Protein AF-A0A524Q661-F1 (afdb_monomer_lite)

Foldseek 3Di:
DADEFFDFADAQVNHDDQWGQDPRTTHGDPVVCVVLQAEWPAFDDAQVSHPDQWGFDADPVRTTTTDDD

Structure (mmCIF, N/CA/C/O backbone):
data_AF-A0A524Q661-F1
#
_entry.id   AF-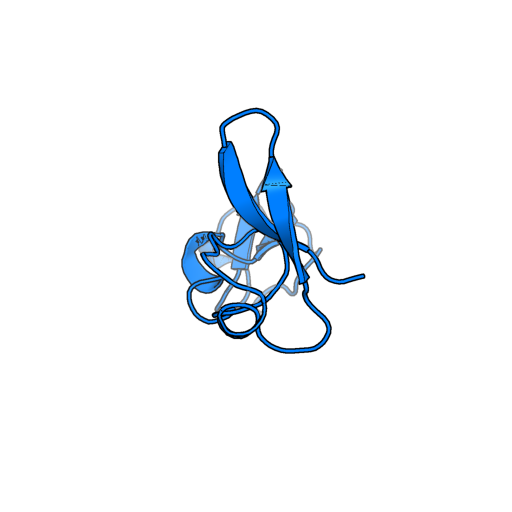A0A524Q661-F1
#
loop_
_atom_site.group_PDB
_atom_site.id
_atom_site.type_symbol
_atom_site.label_atom_id
_atom_site.label_alt_id
_atom_site.label_comp_id
_atom_site.label_asym_id
_atom_site.label_entity_id
_atom_site.label_seq_id
_atom_site.pdbx_PDB_ins_code
_atom_site.Cartn_x
_atom_site.Cartn_y
_atom_site.Cartn_z
_atom_site.occupancy
_atom_site.B_iso_or_equiv
_atom_site.auth_seq_id
_atom_site.auth_comp_id
_atom_site.auth_asym_id
_atom_site.auth_atom_id
_atom_site.pdbx_PDB_model_num
ATOM 1 N N . MET A 1 1 ? -7.388 -21.146 -15.341 1.00 58.12 1 MET A N 1
ATOM 2 C CA . MET A 1 1 ? -7.947 -19.781 -15.412 1.00 58.12 1 MET A CA 1
ATOM 3 C C . MET A 1 1 ? -7.675 -19.146 -14.068 1.00 58.12 1 MET A C 1
ATOM 5 O O . MET A 1 1 ? -8.142 -19.687 -13.076 1.00 58.12 1 MET A O 1
ATOM 9 N N . SER A 1 2 ? -6.837 -18.118 -14.019 1.00 70.31 2 SER A N 1
ATOM 10 C CA . SER A 1 2 ? -6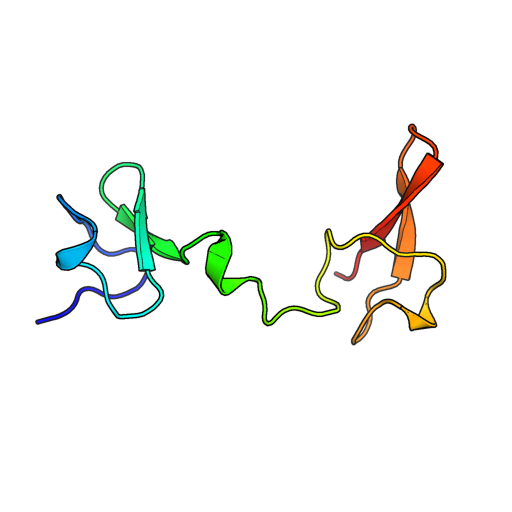.501 -17.447 -12.761 1.00 70.31 2 SER A CA 1
ATOM 11 C C . SER A 1 2 ? -7.517 -16.333 -12.519 1.00 70.31 2 SER A C 1
ATOM 13 O O . SER A 1 2 ? -7.806 -15.588 -13.448 1.00 70.31 2 SER A O 1
ATOM 15 N N . LYS A 1 3 ? -8.089 -16.262 -11.315 1.00 80.44 3 LYS A N 1
ATOM 16 C CA . LYS A 1 3 ? -9.159 -15.321 -10.959 1.00 80.44 3 LYS A CA 1
ATOM 17 C C . LYS A 1 3 ? -8.622 -13.914 -10.701 1.00 80.44 3 LYS A C 1
ATOM 19 O O . LYS A 1 3 ? -7.568 -13.758 -10.081 1.00 80.44 3 LYS A O 1
ATOM 24 N N . ASP A 1 4 ? -9.356 -12.902 -11.144 1.00 80.12 4 ASP A N 1
ATOM 25 C CA . ASP A 1 4 ? -8.976 -11.496 -11.018 1.00 80.12 4 ASP A CA 1
ATOM 26 C C . ASP A 1 4 ? -9.304 -10.909 -9.633 1.00 80.12 4 ASP A C 1
ATOM 28 O O . ASP A 1 4 ? -9.906 -11.540 -8.763 1.00 80.12 4 ASP A O 1
ATOM 32 N N . LYS A 1 5 ? -8.865 -9.673 -9.378 1.00 76.12 5 LYS A N 1
ATOM 33 C CA . LYS A 1 5 ? -9.142 -8.994 -8.106 1.00 76.12 5 LYS A CA 1
ATOM 34 C C . LYS A 1 5 ? -10.652 -8.768 -7.951 1.00 76.12 5 LYS A C 1
ATOM 36 O O . LYS A 1 5 ? -11.250 -8.066 -8.758 1.00 76.12 5 LYS A O 1
ATOM 41 N N . GLY A 1 6 ? -11.222 -9.258 -6.853 1.00 76.44 6 GLY A N 1
ATOM 42 C CA . GLY A 1 6 ? -12.653 -9.165 -6.549 1.00 76.44 6 GLY A CA 1
ATOM 43 C C . GLY A 1 6 ? -13.460 -10.403 -6.943 1.00 76.44 6 GLY A C 1
ATOM 44 O O . GLY A 1 6 ? -14.633 -10.484 -6.582 1.00 76.44 6 GLY A O 1
ATOM 45 N N . ASP A 1 7 ? -12.846 -11.379 -7.615 1.00 86.31 7 ASP A N 1
ATOM 46 C CA . ASP A 1 7 ? -13.493 -12.656 -7.906 1.00 86.31 7 ASP A CA 1
ATOM 47 C C . ASP A 1 7 ? -13.609 -13.543 -6.665 1.00 86.31 7 ASP A C 1
ATOM 49 O O . ASP A 1 7 ? -12.775 -13.488 -5.758 1.00 86.31 7 ASP A O 1
ATOM 53 N N . LYS A 1 8 ? -14.626 -14.412 -6.645 1.00 87.56 8 LYS A N 1
ATOM 54 C CA . LYS A 1 8 ? -14.820 -15.384 -5.561 1.00 87.56 8 LYS A CA 1
ATOM 55 C C . LYS A 1 8 ? -13.787 -16.497 -5.643 1.00 87.56 8 LYS A C 1
ATOM 57 O O . LYS A 1 8 ? -13.694 -17.188 -6.655 1.00 87.56 8 LYS A O 1
ATOM 62 N N . CYS A 1 9 ? -13.079 -16.747 -4.556 1.00 86.75 9 CYS A N 1
ATOM 63 C CA . CYS A 1 9 ? -12.075 -17.799 -4.449 1.00 86.75 9 CYS A CA 1
ATOM 64 C C . CYS A 1 9 ? -12.335 -18.693 -3.245 1.00 86.75 9 CYS A C 1
ATOM 66 O O . CYS A 1 9 ? -12.948 -18.278 -2.265 1.00 86.75 9 CYS A O 1
ATOM 68 N N . PHE A 1 10 ? -11.820 -19.916 -3.316 1.00 85.81 10 PHE A N 1
ATOM 69 C CA . PHE A 1 10 ? -11.800 -20.837 -2.179 1.00 85.81 10 PHE A CA 1
ATOM 70 C C . PHE A 1 10 ? -10.390 -21.050 -1.627 1.00 85.81 10 PHE A C 1
ATOM 72 O O . PHE A 1 10 ? -10.222 -21.514 -0.502 1.00 85.81 10 PHE A O 1
ATOM 79 N N . SER A 1 11 ? -9.358 -20.735 -2.412 1.00 81.25 11 SER A N 1
ATOM 80 C CA . SER A 1 11 ? -7.955 -20.892 -2.028 1.00 81.25 11 SER A CA 1
ATOM 81 C C . SER A 1 11 ? -7.063 -19.943 -2.824 1.00 81.25 11 SER A C 1
ATOM 83 O O . SER A 1 11 ? -7.399 -19.541 -3.937 1.00 81.25 11 SER A O 1
ATOM 85 N N . ASP A 1 12 ? -5.899 -19.604 -2.273 1.00 77.06 12 ASP A N 1
ATOM 86 C CA . ASP A 1 12 ? -4.981 -18.603 -2.838 1.00 77.06 12 ASP A CA 1
ATOM 87 C C . ASP A 1 12 ? -4.480 -18.944 -4.240 1.00 77.06 12 ASP A C 1
ATOM 89 O O . ASP A 1 12 ? -4.228 -18.043 -5.036 1.00 77.06 12 ASP A O 1
ATOM 93 N N . GLY A 1 13 ? -4.347 -20.239 -4.543 1.00 80.06 13 GLY A N 1
ATOM 94 C CA . GLY A 1 13 ? -3.912 -20.739 -5.848 1.00 80.06 13 GLY A CA 1
ATOM 95 C C . GLY A 1 13 ? -4.937 -20.550 -6.968 1.00 80.06 13 GLY A C 1
ATOM 96 O O . GLY A 1 13 ? -4.584 -20.684 -8.136 1.00 80.06 13 GLY A O 1
ATOM 97 N N . GLU A 1 14 ? -6.190 -20.221 -6.636 1.00 85.88 14 GLU A N 1
ATOM 98 C CA . GLU A 1 14 ? -7.187 -19.842 -7.640 1.00 85.88 14 GLU A CA 1
ATOM 99 C C . GLU A 1 14 ? -7.024 -18.393 -8.099 1.00 85.88 14 GLU A C 1
ATOM 101 O O . GLU A 1 14 ? -7.427 -18.042 -9.208 1.00 85.88 14 GLU A O 1
ATOM 106 N N . CYS A 1 15 ? -6.448 -17.548 -7.247 1.00 83.38 15 CYS A N 1
ATOM 107 C CA . CYS A 1 15 ? -6.280 -16.136 -7.526 1.00 83.38 15 CYS A CA 1
ATOM 108 C C . CYS A 1 15 ? -5.061 -15.885 -8.421 1.00 83.38 15 CYS A C 1
ATOM 110 O O . CYS A 1 15 ? -4.052 -16.588 -8.362 1.00 83.38 15 CYS A O 1
ATOM 112 N N . GLY A 1 16 ? -5.152 -14.853 -9.259 1.00 82.00 16 G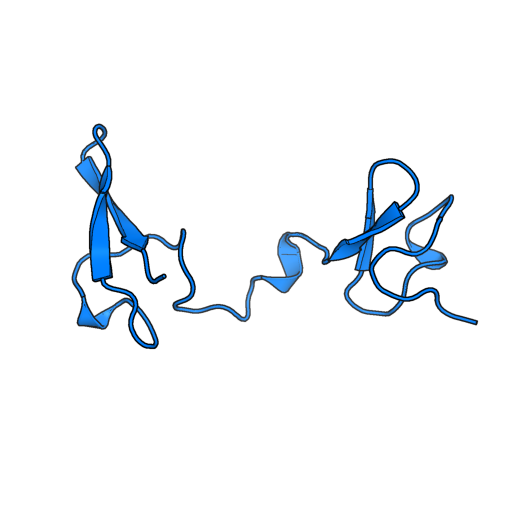LY A N 1
ATOM 113 C CA . GLY A 1 16 ? -4.068 -14.384 -10.114 1.00 82.00 16 GLY A CA 1
ATOM 114 C C . GLY A 1 16 ? -2.774 -14.110 -9.350 1.00 82.00 16 GLY A C 1
ATOM 115 O O . GLY A 1 16 ? -2.766 -13.833 -8.149 1.00 82.00 16 GLY A O 1
ATOM 116 N N . PHE A 1 17 ? -1.651 -14.169 -10.063 1.00 75.62 17 PHE A N 1
ATOM 117 C CA . PHE A 1 17 ? -0.348 -13.828 -9.501 1.00 75.62 17 PHE A CA 1
ATOM 118 C C . PHE A 1 17 ? -0.403 -12.417 -8.894 1.00 75.62 17 PHE A C 1
ATOM 120 O O . PHE A 1 17 ? -0.826 -11.473 -9.558 1.00 75.62 17 PHE A O 1
ATOM 127 N N . GLY A 1 18 ? -0.041 -12.267 -7.618 1.00 74.50 18 GLY A N 1
ATOM 128 C CA . GLY A 1 18 ? -0.254 -11.004 -6.895 1.00 74.50 18 GLY A CA 1
ATOM 129 C C . GLY A 1 18 ? -1.451 -10.958 -5.952 1.00 74.50 18 GLY A C 1
ATOM 130 O O . GLY A 1 18 ? -1.580 -10.002 -5.182 1.00 74.50 18 GLY A O 1
ATOM 131 N N . LEU A 1 19 ? -2.301 -11.984 -5.965 1.00 83.56 19 LEU A N 1
ATOM 132 C CA . LEU A 1 19 ? -3.540 -12.027 -5.197 1.00 83.56 19 LEU A CA 1
ATOM 133 C C . LEU A 1 19 ? -3.545 -13.173 -4.169 1.00 83.56 19 LEU A C 1
ATOM 135 O O . LEU A 1 19 ? -2.874 -14.191 -4.328 1.00 83.56 19 LEU A O 1
ATOM 139 N N . GLN A 1 20 ? -4.264 -12.980 -3.070 1.00 85.06 20 GLN A N 1
ATOM 140 C CA . GLN A 1 20 ? -4.519 -13.937 -1.999 1.00 85.06 20 GLN A CA 1
ATOM 141 C C . GLN A 1 20 ? -6.028 -14.080 -1.857 1.00 85.06 20 GLN A C 1
ATOM 143 O O . GLN A 1 20 ? -6.757 -13.100 -2.025 1.00 85.06 20 GLN A O 1
ATOM 148 N N . CYS A 1 21 ? -6.493 -15.276 -1.526 1.00 85.56 21 CYS A N 1
ATOM 149 C CA . CYS A 1 21 ? -7.884 -15.472 -1.192 1.00 85.56 21 CYS A CA 1
ATOM 150 C C . CYS A 1 21 ? -8.124 -15.002 0.243 1.00 85.56 21 CYS A C 1
ATOM 152 O O . CYS A 1 21 ? -7.630 -15.597 1.196 1.00 85.56 21 CYS A O 1
ATOM 154 N N . ASN A 1 22 ? -8.857 -13.904 0.405 1.00 83.12 22 ASN A N 1
ATOM 155 C CA . ASN A 1 22 ? -9.197 -13.351 1.708 1.00 83.12 22 ASN A CA 1
ATOM 156 C C . ASN A 1 22 ? -10.707 -13.185 1.792 1.00 83.12 22 ASN A C 1
ATOM 158 O O . ASN A 1 22 ? -11.291 -12.526 0.939 1.00 83.12 22 ASN A O 1
ATOM 162 N N . ASP A 1 23 ? -11.326 -13.764 2.817 1.00 84.75 23 ASP A N 1
ATOM 163 C CA . ASP A 1 23 ? -12.784 -13.724 2.997 1.00 84.75 23 ASP A CA 1
ATOM 164 C C . ASP A 1 23 ? -13.564 -14.300 1.792 1.00 84.75 23 ASP A C 1
ATOM 166 O O . ASP A 1 23 ? -14.625 -13.823 1.403 1.00 84.75 23 ASP A O 1
ATOM 170 N N . GLY A 1 24 ? -12.999 -15.321 1.136 1.00 84.44 24 GLY A N 1
ATOM 171 C CA . GLY A 1 24 ? -13.606 -15.944 -0.045 1.00 84.44 24 GLY A CA 1
ATOM 172 C C . GLY A 1 24 ? -13.550 -15.092 -1.318 1.00 84.44 24 GLY A C 1
ATOM 173 O O . GLY A 1 24 ? -14.230 -15.411 -2.296 1.00 84.44 24 GLY A O 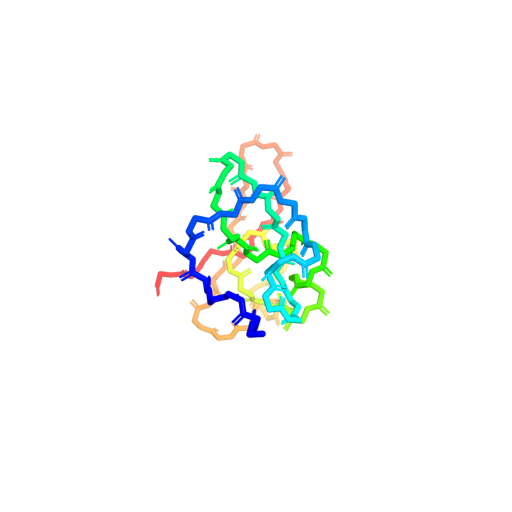1
ATOM 174 N N . VAL A 1 25 ? -12.749 -14.020 -1.335 1.00 86.88 25 VAL A N 1
ATOM 175 C CA . VAL A 1 25 ? -12.516 -13.176 -2.515 1.00 86.88 25 VAL A CA 1
ATOM 176 C C . VAL A 1 25 ? -11.030 -12.925 -2.771 1.00 86.88 25 VAL A C 1
ATOM 178 O O . VAL A 1 25 ? -10.222 -12.787 -1.853 1.00 86.88 25 VAL A O 1
ATOM 181 N N . CYS A 1 26 ? -10.644 -12.872 -4.044 1.00 87.62 26 CYS A N 1
ATOM 182 C CA . CYS A 1 26 ? -9.270 -12.610 -4.446 1.00 87.62 26 CYS A CA 1
ATOM 183 C C . CYS A 1 26 ? -8.928 -11.140 -4.195 1.00 87.62 26 CYS A C 1
ATOM 185 O O . CYS A 1 26 ? -9.368 -10.240 -4.915 1.00 87.62 26 CYS A O 1
ATOM 187 N N . VAL A 1 27 ? -8.102 -10.884 -3.187 1.00 82.06 27 VAL A N 1
ATOM 188 C CA . VAL A 1 27 ? -7.574 -9.555 -2.855 1.00 82.06 27 VAL A CA 1
ATOM 189 C C . VAL A 1 27 ? -6.081 -9.504 -3.137 1.00 82.06 27 VAL A C 1
ATOM 191 O O . VAL A 1 27 ? -5.444 -10.535 -3.289 1.00 82.06 27 VAL A O 1
ATOM 194 N N . LYS A 1 28 ? -5.471 -8.318 -3.208 1.00 79.50 28 LYS A N 1
ATOM 195 C CA . LYS A 1 28 ? -4.008 -8.235 -3.349 1.00 79.50 28 LYS A CA 1
ATOM 196 C C . LYS A 1 28 ? -3.317 -8.794 -2.110 1.00 79.50 28 LYS A C 1
ATOM 198 O O . LYS A 1 28 ? -3.718 -8.456 -0.995 1.00 79.50 28 LYS A O 1
ATOM 203 N N . LYS A 1 29 ? -2.270 -9.609 -2.303 1.00 71.56 29 LYS A N 1
ATOM 204 C CA . LYS A 1 29 ? -1.440 -10.061 -1.178 1.00 71.56 29 LYS A CA 1
ATOM 205 C C . LYS A 1 29 ? -0.861 -8.821 -0.501 1.00 71.56 29 LYS A C 1
ATOM 207 O O . LYS A 1 29 ? -0.292 -7.963 -1.177 1.00 71.56 29 LYS A O 1
ATOM 212 N N . LYS A 1 30 ? -0.991 -8.733 0.823 1.00 59.97 30 LYS A N 1
ATOM 213 C CA . LYS A 1 30 ? -0.483 -7.600 1.616 1.00 59.97 30 LYS A CA 1
ATOM 214 C C . LYS A 1 30 ? 1.041 -7.436 1.475 1.00 59.97 30 LYS A C 1
ATOM 216 O O . LYS A 1 30 ? 1.550 -6.329 1.561 1.00 59.97 30 LYS A O 1
ATOM 221 N N . GLU A 1 31 ? 1.746 -8.523 1.159 1.00 50.00 31 GLU A N 1
ATOM 222 C CA . GLU A 1 31 ? 3.192 -8.558 0.891 1.00 50.00 31 GLU A CA 1
ATOM 223 C C . GLU A 1 31 ? 3.592 -8.112 -0.529 1.00 50.00 31 GLU A C 1
ATOM 225 O O . GLU A 1 31 ? 4.769 -7.944 -0.812 1.00 50.00 31 GLU A O 1
ATOM 230 N N . MET A 1 32 ? 2.643 -7.851 -1.431 1.00 45.75 32 MET A N 1
ATOM 231 C CA . MET A 1 32 ? 2.922 -7.191 -2.717 1.00 45.75 32 MET A CA 1
ATOM 232 C C . MET A 1 32 ? 2.542 -5.708 -2.710 1.00 45.75 32 MET A C 1
ATOM 234 O O . MET A 1 32 ? 2.399 -5.093 -3.763 1.00 45.75 32 MET A O 1
ATOM 238 N N . ASP A 1 33 ? 2.443 -5.120 -1.515 1.00 47.53 33 ASP A N 1
ATOM 239 C CA . ASP A 1 33 ? 2.613 -3.677 -1.325 1.00 47.53 33 ASP A CA 1
ATOM 240 C C . ASP A 1 33 ? 4.095 -3.292 -1.098 1.00 47.53 33 ASP A C 1
ATOM 242 O O . ASP A 1 33 ? 4.426 -2.118 -0.965 1.00 47.53 33 ASP A O 1
ATOM 246 N N . PHE A 1 34 ? 5.026 -4.256 -1.194 1.00 45.84 34 PHE A N 1
ATOM 247 C CA . PHE A 1 34 ? 6.485 -4.037 -1.281 1.00 45.84 34 PHE A CA 1
ATOM 248 C C . PHE A 1 34 ? 6.940 -3.420 -2.629 1.00 45.84 34 PHE A C 1
ATOM 250 O O . PHE A 1 34 ? 8.045 -3.654 -3.110 1.00 45.84 34 PHE A O 1
ATOM 257 N N . GLY A 1 35 ? 6.072 -2.621 -3.251 1.00 38.06 35 GLY A N 1
ATOM 258 C CA . GLY A 1 35 ? 6.352 -1.788 -4.424 1.00 38.06 35 GLY A CA 1
ATOM 259 C C . GLY A 1 35 ? 5.698 -0.404 -4.351 1.00 38.06 35 GLY A C 1
ATOM 260 O O . GLY A 1 35 ? 5.774 0.361 -5.308 1.00 38.06 35 GLY A O 1
ATOM 261 N N . SER A 1 36 ? 5.063 -0.064 -3.226 1.00 42.09 36 SER A N 1
ATOM 262 C CA . SER A 1 36 ? 4.436 1.235 -2.983 1.00 42.09 36 SER A CA 1
ATOM 263 C C . SER A 1 36 ? 5.318 2.070 -2.055 1.00 42.09 36 SER A C 1
ATOM 265 O O . SER A 1 36 ? 4.873 2.521 -1.001 1.00 42.09 36 SER A O 1
ATOM 267 N N . SER A 1 37 ? 6.575 2.313 -2.435 1.00 43.38 37 SER A N 1
ATOM 268 C CA . SER A 1 37 ? 7.535 3.147 -1.685 1.00 43.38 37 SER A CA 1
ATOM 269 C C . SER A 1 37 ? 7.126 4.624 -1.532 1.00 43.38 37 SER A C 1
ATOM 271 O O . SER A 1 37 ? 7.970 5.464 -1.270 1.00 43.38 37 SER A O 1
ATOM 273 N N . GLY A 1 38 ? 5.840 4.958 -1.653 1.00 44.69 38 GLY A N 1
ATOM 274 C CA . GLY A 1 38 ? 5.317 6.235 -1.188 1.00 44.69 38 GLY A CA 1
ATOM 275 C C . GLY A 1 38 ? 3.816 6.459 -1.359 1.00 44.69 38 GLY A C 1
ATOM 276 O O . GLY A 1 38 ? 3.396 7.609 -1.404 1.00 44.69 38 GLY A O 1
ATOM 277 N N . LYS A 1 39 ? 2.987 5.405 -1.413 1.00 49.94 39 LYS A N 1
ATOM 278 C CA . LYS A 1 39 ? 1.531 5.581 -1.284 1.00 49.94 39 LYS A CA 1
ATOM 279 C C . LYS A 1 39 ? 1.100 5.538 0.180 1.00 49.94 39 LYS A C 1
ATOM 281 O O . LYS A 1 39 ? 1.731 4.901 1.017 1.00 49.94 39 LYS A O 1
ATOM 286 N N . SER A 1 40 ? 0.043 6.290 0.457 1.00 52.50 40 SER A N 1
ATOM 287 C CA . SER A 1 40 ? -0.515 6.598 1.769 1.00 52.50 40 SER A CA 1
ATOM 288 C C . SER A 1 40 ? -0.496 5.419 2.756 1.00 52.50 40 SER A C 1
ATOM 290 O O . SER A 1 40 ? -0.947 4.327 2.426 1.00 52.50 40 SER A O 1
ATOM 292 N N . GLY A 1 41 ? -0.001 5.650 3.974 1.00 56.53 41 GLY A N 1
ATOM 293 C CA . GLY A 1 41 ? 0.126 4.667 5.055 1.00 56.53 41 GLY A CA 1
ATOM 294 C C . GLY A 1 41 ? 1.565 4.261 5.384 1.00 56.53 41 GLY A C 1
ATOM 295 O O . GLY A 1 41 ? 1.799 3.702 6.455 1.00 56.53 41 GLY A O 1
ATOM 296 N N . ASN A 1 42 ? 2.532 4.564 4.512 1.00 65.19 42 ASN A N 1
ATOM 297 C CA . ASN A 1 42 ? 3.934 4.224 4.750 1.00 65.19 42 ASN A CA 1
ATOM 298 C C . ASN A 1 42 ? 4.585 5.163 5.771 1.00 65.19 42 ASN A C 1
ATOM 300 O O . ASN A 1 42 ? 4.221 6.334 5.822 1.00 65.19 42 ASN A O 1
ATOM 304 N N . SER A 1 43 ? 5.528 4.667 6.575 1.00 69.50 43 SER A N 1
ATOM 305 C CA . SER A 1 43 ? 6.204 5.499 7.584 1.00 69.50 43 SER A CA 1
ATOM 306 C C . SER A 1 43 ? 7.025 6.584 6.898 1.00 69.50 43 SER A C 1
ATOM 308 O O . SER A 1 43 ? 7.740 6.279 5.951 1.00 69.50 43 SER A O 1
ATOM 310 N N . CYS A 1 44 ? 6.929 7.823 7.373 1.00 73.31 44 CYS A N 1
ATOM 311 C CA . CYS A 1 44 ? 7.649 8.951 6.798 1.00 73.31 44 CYS A CA 1
ATOM 312 C C . CYS A 1 44 ? 8.333 9.799 7.863 1.00 73.31 44 CYS A C 1
ATOM 314 O O . CYS A 1 44 ? 7.826 9.955 8.977 1.00 73.31 44 CYS A O 1
ATOM 316 N N . ASN A 1 45 ? 9.467 10.393 7.499 1.00 75.44 45 ASN A N 1
ATOM 317 C CA . ASN A 1 45 ? 10.121 11.405 8.333 1.00 75.44 45 ASN A CA 1
ATOM 318 C C . ASN A 1 45 ? 9.832 12.833 7.855 1.00 75.44 45 ASN A C 1
ATOM 320 O O . ASN A 1 45 ? 9.700 13.736 8.679 1.00 75.44 45 ASN A O 1
ATOM 324 N N . ASN A 1 46 ? 9.722 13.026 6.538 1.00 67.88 46 ASN A N 1
ATOM 325 C CA . ASN A 1 46 ? 9.474 14.312 5.883 1.00 67.88 46 ASN A CA 1
ATOM 326 C C . ASN A 1 46 ? 8.657 14.102 4.598 1.00 67.88 46 ASN A C 1
ATOM 328 O O . ASN A 1 46 ? 8.583 12.985 4.097 1.00 67.88 46 ASN A O 1
ATOM 332 N N . ASP A 1 47 ? 8.076 15.164 4.031 1.00 71.06 47 ASP A N 1
ATOM 333 C CA . ASP A 1 47 ? 7.237 15.071 2.821 1.00 71.06 47 ASP A CA 1
ATOM 334 C C . ASP A 1 47 ? 7.975 14.485 1.605 1.00 71.06 47 ASP A C 1
ATOM 336 O O . ASP A 1 47 ? 7.361 13.818 0.784 1.00 71.06 47 ASP A O 1
ATOM 340 N N . ALA A 1 48 ? 9.297 14.672 1.518 1.00 69.75 48 ALA A N 1
ATOM 341 C CA . ALA A 1 48 ? 10.138 14.099 0.461 1.00 69.75 48 ALA A CA 1
ATOM 342 C C . ALA A 1 48 ? 10.250 12.562 0.516 1.00 69.75 48 ALA A C 1
ATOM 344 O O . ALA A 1 48 ? 10.649 11.942 -0.464 1.00 69.75 48 ALA A O 1
ATOM 345 N N . ASP A 1 49 ? 9.912 11.962 1.660 1.00 71.19 49 ASP A N 1
ATOM 346 C CA . ASP A 1 49 ? 9.852 10.509 1.866 1.00 71.19 49 ASP A CA 1
ATOM 347 C C . ASP A 1 49 ? 8.566 9.913 1.259 1.00 71.19 49 A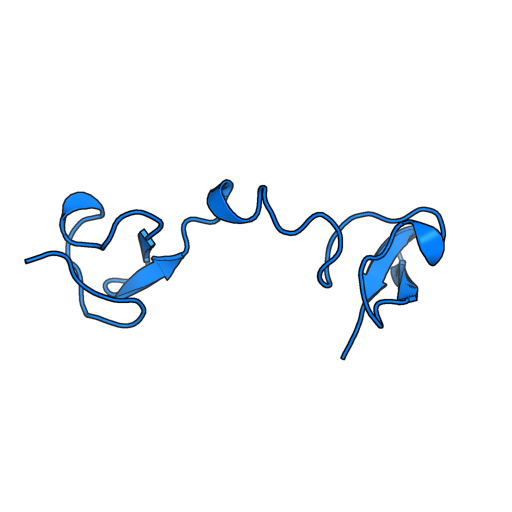SP A C 1
ATOM 349 O O . ASP A 1 49 ? 8.448 8.709 1.045 1.00 71.19 49 ASP A O 1
ATOM 353 N N . CYS A 1 50 ? 7.585 10.769 0.959 1.00 67.69 50 CYS A N 1
ATOM 354 C CA . CYS A 1 50 ? 6.325 10.391 0.344 1.00 67.69 50 CYS A CA 1
ATOM 355 C C . CYS A 1 50 ? 6.400 10.560 -1.178 1.00 67.69 50 CYS A C 1
ATOM 357 O O . CYS A 1 50 ? 6.777 11.611 -1.689 1.00 67.69 50 CYS A O 1
ATOM 359 N N . ILE A 1 51 ? 6.016 9.521 -1.925 1.00 65.75 51 ILE A N 1
ATOM 360 C CA . ILE A 1 51 ? 6.067 9.519 -3.395 1.00 65.75 51 ILE A CA 1
ATOM 361 C C . ILE A 1 51 ? 4.717 9.969 -3.961 1.00 65.75 51 ILE A C 1
ATOM 363 O O . ILE A 1 51 ? 3.670 9.398 -3.665 1.00 65.75 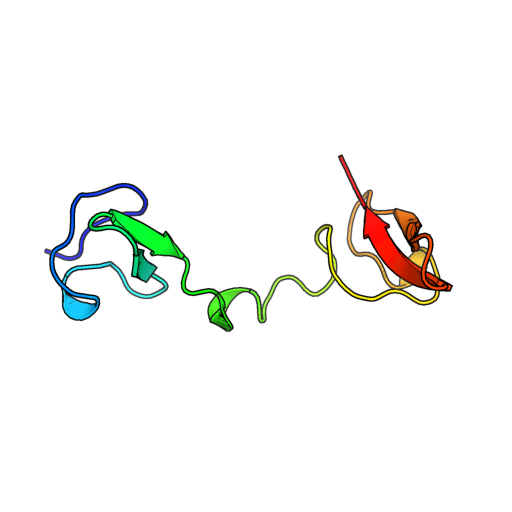51 ILE A O 1
ATOM 367 N N . GLY A 1 52 ? 4.742 10.969 -4.845 1.00 63.19 52 GLY A N 1
ATOM 368 C CA . GLY A 1 52 ? 3.540 11.558 -5.447 1.00 63.19 52 GLY A CA 1
ATOM 369 C C . GLY A 1 52 ? 2.987 12.731 -4.619 1.00 63.19 52 GLY A C 1
ATOM 370 O O . GLY A 1 52 ? 3.760 13.387 -3.931 1.00 63.19 52 GLY A O 1
ATOM 371 N N . PRO A 1 53 ? 1.673 13.035 -4.656 1.00 59.50 53 PRO A N 1
ATOM 372 C CA . PRO A 1 53 ? 1.077 14.140 -3.888 1.00 59.50 53 PRO A CA 1
ATOM 373 C C . PRO A 1 53 ? 0.938 13.843 -2.378 1.00 59.50 53 PRO A C 1
ATOM 375 O O . PRO A 1 53 ? 0.205 14.536 -1.672 1.00 59.50 53 PRO A O 1
ATOM 378 N N . GLY A 1 54 ? 1.591 12.791 -1.875 1.00 67.88 54 GLY A N 1
ATOM 379 C CA . GLY A 1 54 ? 1.523 12.393 -0.473 1.00 67.88 54 GLY A CA 1
ATOM 380 C C . GLY A 1 54 ? 2.250 13.381 0.433 1.00 67.88 54 GLY A C 1
ATOM 381 O O . GLY A 1 54 ? 3.387 13.748 0.161 1.00 67.88 54 GLY A O 1
ATOM 382 N N . LYS A 1 55 ? 1.610 13.790 1.532 1.00 73.75 55 LYS A N 1
ATOM 383 C CA . LYS A 1 55 ? 2.237 14.581 2.597 1.00 73.75 55 LYS A CA 1
ATOM 384 C C . LYS A 1 55 ? 2.611 13.715 3.781 1.00 73.75 55 LYS A C 1
ATOM 386 O O . LYS A 1 55 ? 1.882 12.785 4.119 1.00 73.75 55 LYS A O 1
ATOM 391 N N . CYS A 1 56 ? 3.704 14.053 4.451 1.00 79.50 56 CYS A N 1
ATOM 392 C CA . CYS A 1 56 ? 4.086 13.356 5.665 1.00 79.50 56 CYS A CA 1
ATOM 393 C C . CYS A 1 56 ? 3.278 13.897 6.849 1.00 79.50 56 CYS A C 1
ATOM 395 O O . CYS A 1 56 ? 3.491 15.016 7.313 1.00 79.50 56 CYS A O 1
ATOM 397 N N . VAL A 1 57 ? 2.328 13.105 7.345 1.00 79.69 57 VAL A N 1
ATOM 398 C CA . VAL A 1 57 ? 1.468 13.469 8.477 1.00 79.69 57 VAL A CA 1
ATOM 399 C C . VAL A 1 57 ? 1.840 12.652 9.704 1.00 79.69 57 VAL A C 1
ATOM 401 O O . VAL A 1 57 ? 2.105 11.459 9.624 1.00 79.69 57 VAL A O 1
ATOM 404 N N . LYS A 1 58 ? 1.867 13.275 10.879 1.00 78.69 58 LYS A N 1
ATOM 405 C CA . LYS A 1 58 ? 2.156 12.567 12.132 1.00 78.69 58 LYS A CA 1
ATOM 406 C C . LYS A 1 58 ? 0.856 12.083 12.753 1.00 78.69 58 LYS A C 1
ATOM 408 O O . LYS A 1 58 ? -0.091 12.855 12.889 1.00 78.69 58 LYS A O 1
ATOM 413 N N . ASN A 1 59 ? 0.797 10.807 13.126 1.00 68.81 59 ASN A N 1
ATOM 414 C CA . ASN A 1 59 ? -0.314 10.305 13.927 1.00 68.81 59 ASN A CA 1
ATOM 415 C C . ASN A 1 59 ? -0.185 10.769 15.389 1.00 68.81 59 ASN A C 1
ATOM 417 O O . ASN A 1 59 ? 0.860 11.256 15.823 1.00 68.81 59 ASN A O 1
ATOM 421 N N . ASN A 1 60 ? -1.238 10.544 16.178 1.00 70.44 60 ASN A N 1
ATOM 422 C CA . ASN A 1 60 ? -1.272 10.878 17.607 1.00 70.44 60 ASN A CA 1
ATOM 423 C C . ASN A 1 60 ? -0.223 10.123 18.458 1.00 70.44 60 ASN A C 1
ATOM 425 O O . ASN A 1 60 ? -0.045 10.421 19.632 1.00 70.44 60 ASN A O 1
ATOM 429 N N . PHE A 1 61 ? 0.476 9.146 17.870 1.00 71.06 61 PHE A N 1
ATOM 430 C CA . PHE A 1 61 ? 1.562 8.379 18.486 1.00 71.06 61 PHE A CA 1
ATOM 431 C C . PHE A 1 61 ? 2.957 8.907 18.106 1.00 71.06 61 PHE A C 1
ATOM 433 O O . PHE A 1 61 ? 3.961 8.274 18.425 1.00 71.06 61 PHE A O 1
ATOM 440 N N . GLY A 1 62 ? 3.043 10.041 17.400 1.00 69.12 62 GLY A N 1
ATOM 441 C CA . GLY A 1 62 ? 4.309 10.649 16.983 1.00 69.12 62 GLY A CA 1
ATOM 442 C C . GLY A 1 62 ? 4.999 9.952 15.807 1.00 69.12 62 GLY A C 1
ATOM 443 O O . GLY A 1 62 ? 6.094 10.358 15.424 1.00 69.12 62 GLY A O 1
ATOM 444 N N . LYS A 1 63 ? 4.372 8.935 15.201 1.00 74.06 63 LYS A N 1
ATOM 445 C CA . LYS A 1 63 ? 4.882 8.265 14.001 1.00 74.06 63 LYS A CA 1
ATOM 446 C C . LYS A 1 63 ? 4.372 8.991 12.759 1.00 74.06 63 LYS A C 1
ATOM 448 O O . LYS A 1 63 ? 3.162 9.129 12.566 1.00 74.06 63 LYS A O 1
ATOM 453 N N . GLY A 1 64 ? 5.301 9.477 11.940 1.00 77.62 64 GLY A N 1
ATOM 454 C CA . GLY A 1 64 ? 4.989 10.046 10.634 1.00 77.62 64 GLY A CA 1
ATOM 455 C C . GLY A 1 64 ? 4.556 8.949 9.671 1.00 77.62 64 GLY A C 1
ATOM 456 O O . GLY A 1 64 ? 5.172 7.885 9.633 1.00 77.62 64 GLY A O 1
ATOM 457 N N . TYR A 1 65 ? 3.490 9.189 8.919 1.00 77.19 65 TYR A N 1
ATOM 458 C CA . TYR A 1 65 ? 3.064 8.358 7.808 1.00 77.19 65 TYR A CA 1
ATOM 459 C C . TYR A 1 65 ? 2.646 9.219 6.612 1.00 77.19 65 TYR A C 1
ATOM 461 O O . TYR A 1 65 ? 2.116 10.317 6.771 1.00 77.19 65 TYR A O 1
ATOM 469 N N . CYS A 1 66 ? 2.896 8.741 5.400 1.00 75.94 66 CYS A N 1
ATOM 470 C CA . CYS A 1 66 ? 2.476 9.427 4.188 1.00 75.94 66 CYS A CA 1
ATOM 471 C C . CYS A 1 66 ? 0.951 9.405 4.078 1.00 75.94 66 CYS A C 1
ATOM 473 O O . CYS A 1 66 ? 0.331 8.360 4.245 1.00 75.94 66 CYS A O 1
ATOM 475 N N . SER A 1 67 ? 0.335 10.537 3.767 1.00 69.50 67 SER A N 1
ATOM 476 C CA . SER A 1 67 ? -1.090 10.670 3.481 1.00 69.50 67 SER A CA 1
ATOM 477 C C . SER A 1 67 ? -1.261 11.558 2.254 1.00 69.50 67 SER A C 1
ATOM 479 O O . SER A 1 67 ? -0.953 12.748 2.278 1.00 69.50 67 SER A O 1
ATOM 481 N N . GLY A 1 68 ? -1.688 10.953 1.150 1.00 61.38 68 GLY A N 1
ATOM 482 C CA . GLY A 1 68 ? -2.061 11.615 -0.097 1.00 61.38 68 GLY A CA 1
ATOM 483 C C . GLY A 1 68 ? -3.454 11.160 -0.513 1.00 61.38 68 GLY A C 1
ATOM 484 O O . GLY A 1 68 ? -3.738 9.958 -0.478 1.00 61.38 68 GLY A O 1
ATOM 485 N N . ASN A 1 69 ? -4.311 12.131 -0.828 1.00 47.81 69 ASN A N 1
ATOM 486 C CA . ASN A 1 69 ? -5.664 11.934 -1.345 1.00 47.81 69 ASN A CA 1
ATOM 487 C C . ASN A 1 69 ? -5.621 11.742 -2.863 1.00 47.81 69 ASN A C 1
ATOM 489 O O . ASN A 1 69 ? -4.866 12.504 -3.511 1.00 47.81 69 ASN A O 1
#

Sequence (69 aa):
MSKDKGDKCFSDGECGFGLQCNDGVCVKKKEMDFGSSGKSGNSCNNDADCIGPGKCVKNNFGKGYCSGN

pLDDT: mean 70.72, std 13.17, range [38.06, 87.62]

Radius of gyration: 15.67 Å; chains: 1; bounding box: 25×36×34 Å

Secondary structure (DSSP, 8-state):
-PBPTT-B-SSGGGBPTTEEEETTEEEE-GGGGTT-TTSTTSB-SSGGGS-SS-EEEE-TTS-EEEE--